Protein AF-A0A0N4WPR0-F1 (afdb_monomer_lite)

Radius of gyration: 28.02 Å; chains: 1; bounding box: 62×46×77 Å

Sequence (90 aa):
MTVLNSKITNQSINVQSAVTTIINDTMITLTSFTVPLTPTLATKFIFDGTHLALWNTGRKLNLVCDSEETAASLNCMVNTDCVYQQAENK

InterPro domains:
  IPR009878 Phlebovirus glycoprotein G2, fusion domain [PF07245] (9-89)

Organism: Haemonchus placei (NCBI:txid6290)

Foldseek 3Di:
DDDDDDDDDDDDDDADAQDWDADPNDIDHHPDDDDPPPPPCPFDWDDPPPDIGTDPDPDDDQWDAPDPVCVVVVVTDGPCPDDDDDDPDD

Structure (mmCIF, N/CA/C/O backbone):
data_AF-A0A0N4WPR0-F1
#
_entry.id   AF-A0A0N4WPR0-F1
#
loop_
_atom_site.group_PDB
_atom_site.id
_atom_site.type_symbol
_atom_site.label_atom_id
_atom_site.label_alt_id
_atom_site.label_comp_id
_atom_site.label_asym_id
_atom_site.label_entity_id
_atom_site.label_seq_id
_atom_site.pdbx_PDB_ins_code
_atom_site.Cartn_x
_atom_site.Cartn_y
_atom_site.Cartn_z
_atom_site.occupancy
_atom_site.B_iso_or_equiv
_atom_site.auth_seq_id
_atom_site.auth_comp_id
_atom_site.auth_asym_id
_atom_site.auth_atom_id
_atom_site.pdbx_PDB_model_num
ATOM 1 N N . MET A 1 1 ? 45.819 -29.528 -26.847 1.00 38.69 1 MET A N 1
ATOM 2 C CA . MET A 1 1 ? 44.427 -29.514 -26.354 1.00 38.69 1 MET A CA 1
ATOM 3 C C . MET A 1 1 ? 44.299 -28.283 -25.472 1.00 38.69 1 MET A C 1
ATOM 5 O O . MET A 1 1 ? 44.757 -28.310 -24.339 1.00 38.69 1 MET A O 1
ATOM 9 N N . THR A 1 2 ? 43.866 -27.157 -26.038 1.00 36.38 2 THR A N 1
ATOM 10 C CA . THR A 1 2 ? 43.874 -25.865 -25.334 1.00 36.38 2 THR A CA 1
ATOM 11 C C . THR A 1 2 ? 42.544 -25.696 -24.617 1.00 36.38 2 THR A C 1
ATOM 13 O O . THR A 1 2 ? 41.501 -25.631 -25.262 1.00 36.38 2 THR A O 1
ATOM 16 N N . VAL A 1 3 ? 42.582 -25.672 -23.286 1.00 46.06 3 VAL A N 1
ATOM 17 C CA . VAL A 1 3 ? 41.411 -25.415 -22.442 1.00 46.06 3 VAL A CA 1
ATOM 18 C C . VAL A 1 3 ? 41.172 -23.904 -22.420 1.00 46.06 3 VAL A C 1
ATOM 20 O O . VAL A 1 3 ? 42.014 -23.146 -21.941 1.00 46.06 3 VAL A O 1
ATOM 23 N N . LEU A 1 4 ? 40.044 -23.457 -22.977 1.00 46.00 4 LEU A N 1
ATOM 24 C CA . LEU A 1 4 ? 39.586 -22.069 -22.894 1.00 46.00 4 LEU A CA 1
ATOM 25 C C . LEU A 1 4 ? 38.880 -21.864 -21.549 1.00 46.00 4 LEU A C 1
ATOM 27 O O . LEU A 1 4 ? 37.741 -22.284 -21.365 1.00 46.00 4 LEU A O 1
ATOM 31 N N . ASN A 1 5 ? 39.555 -21.212 -20.606 1.00 50.38 5 ASN A N 1
ATOM 32 C CA . ASN A 1 5 ? 38.946 -20.778 -19.351 1.00 50.38 5 ASN A CA 1
ATOM 33 C C . ASN A 1 5 ? 38.141 -19.491 -19.597 1.00 50.38 5 ASN A C 1
ATOM 35 O O . ASN A 1 5 ? 38.708 -18.398 -19.614 1.00 50.38 5 ASN A O 1
ATOM 39 N N . SER A 1 6 ? 36.825 -19.594 -19.797 1.00 56.59 6 SER A N 1
ATOM 40 C CA . SER A 1 6 ? 35.949 -18.422 -19.906 1.00 56.59 6 SER A CA 1
ATOM 41 C C . SER A 1 6 ? 35.666 -17.836 -18.520 1.00 56.59 6 SER A C 1
ATOM 43 O O . SER A 1 6 ? 34.975 -18.441 -17.700 1.00 56.59 6 SER A O 1
ATOM 45 N N . LYS A 1 7 ? 36.197 -16.642 -18.253 1.00 56.78 7 LYS A N 1
ATOM 46 C CA . LYS A 1 7 ? 35.915 -15.861 -17.044 1.00 56.78 7 LYS A CA 1
ATOM 47 C C . LYS A 1 7 ? 34.533 -15.211 -17.183 1.00 56.78 7 LYS A C 1
ATOM 49 O O . LYS A 1 7 ? 34.358 -14.311 -18.000 1.00 56.78 7 LYS A O 1
ATOM 54 N N . ILE A 1 8 ? 33.550 -15.665 -16.408 1.00 60.97 8 ILE A N 1
ATOM 55 C CA . ILE A 1 8 ? 32.207 -15.067 -16.398 1.00 60.97 8 ILE A CA 1
ATOM 56 C C . ILE A 1 8 ? 32.284 -13.750 -15.621 1.00 60.97 8 ILE A C 1
ATOM 58 O O . ILE A 1 8 ? 32.621 -13.742 -14.438 1.00 60.97 8 ILE A O 1
ATOM 62 N N . THR A 1 9 ? 32.007 -12.635 -16.296 1.00 62.84 9 THR A N 1
ATOM 63 C CA . THR A 1 9 ? 31.941 -11.303 -15.680 1.00 62.84 9 THR A CA 1
ATOM 64 C C . THR A 1 9 ? 30.482 -10.871 -15.640 1.00 62.84 9 THR A C 1
ATOM 66 O O . THR A 1 9 ? 29.832 -10.828 -16.680 1.00 62.84 9 THR A O 1
ATOM 69 N N . ASN A 1 10 ? 29.959 -10.564 -14.453 1.00 72.44 10 ASN A N 1
ATOM 70 C CA . ASN A 1 10 ? 28.604 -10.033 -14.319 1.00 72.44 10 ASN A CA 1
ATOM 71 C C . ASN A 1 10 ? 28.594 -8.558 -14.737 1.00 72.44 10 ASN A C 1
ATOM 73 O O . ASN A 1 10 ? 29.333 -7.754 -14.168 1.00 72.44 10 ASN A O 1
ATOM 77 N N . GLN A 1 11 ? 27.756 -8.208 -15.712 1.00 71.81 11 GLN A N 1
ATOM 78 C CA . GLN A 1 11 ? 27.562 -6.837 -16.179 1.00 71.81 11 GLN A CA 1
ATOM 79 C C . GLN A 1 11 ? 26.078 -6.473 -16.073 1.00 71.81 11 GLN A C 1
ATOM 81 O O . GLN A 1 11 ? 25.226 -7.158 -16.635 1.00 71.81 11 GLN A O 1
ATOM 86 N N . SER A 1 12 ? 25.771 -5.403 -15.339 1.00 74.81 12 SER A N 1
ATOM 87 C CA . SER A 1 12 ? 24.412 -4.861 -15.247 1.00 74.81 12 SER A CA 1
ATOM 88 C C . SER A 1 12 ? 24.123 -3.984 -16.457 1.00 74.81 12 SER A C 1
ATOM 90 O O . SER A 1 12 ? 24.942 -3.143 -16.826 1.00 74.81 12 SER A O 1
ATOM 92 N N . ILE A 1 13 ? 22.956 -4.170 -17.069 1.00 72.62 13 ILE A N 1
ATOM 93 C CA . ILE A 1 13 ? 22.563 -3.484 -18.300 1.00 72.62 13 ILE A CA 1
ATOM 94 C C . ILE A 1 13 ? 21.161 -2.926 -18.099 1.00 72.62 13 ILE A C 1
ATOM 96 O O . ILE A 1 13 ? 20.262 -3.641 -17.662 1.00 72.62 13 ILE A O 1
ATOM 100 N N . ASN A 1 14 ? 20.974 -1.653 -18.436 1.00 74.19 14 ASN A N 1
ATOM 101 C CA . ASN A 1 14 ? 19.651 -1.052 -18.508 1.00 74.19 14 ASN A CA 1
ATOM 102 C C . ASN A 1 14 ? 19.124 -1.217 -19.938 1.00 74.19 14 ASN A C 1
ATOM 104 O O . ASN A 1 14 ? 19.694 -0.656 -20.874 1.00 74.19 14 ASN A O 1
ATOM 108 N N . VAL A 1 15 ? 18.082 -2.028 -20.108 1.00 76.62 15 VAL A N 1
ATOM 109 C CA . VAL A 1 15 ? 17.458 -2.274 -21.410 1.00 76.62 15 VAL A CA 1
ATOM 110 C C . VAL A 1 15 ? 16.080 -1.632 -21.409 1.00 76.62 15 VAL A C 1
ATOM 112 O O . VAL A 1 15 ? 15.267 -1.884 -20.521 1.00 76.62 15 VAL A O 1
ATOM 115 N N . GLN A 1 16 ? 15.820 -0.804 -22.415 1.00 76.88 16 GLN A N 1
ATOM 116 C CA . GLN A 1 16 ? 14.521 -0.179 -22.623 1.00 76.88 16 GLN A CA 1
ATOM 117 C C . GLN A 1 16 ? 13.703 -0.992 -23.629 1.00 76.88 16 GLN A C 1
ATOM 119 O O . GLN A 1 16 ? 14.249 -1.610 -24.544 1.00 76.88 16 GLN A O 1
ATOM 124 N N . SER A 1 17 ? 12.380 -0.995 -23.458 1.00 80.69 17 SER A N 1
ATOM 125 C CA . SER A 1 17 ? 11.478 -1.708 -24.366 1.00 80.69 17 SER A CA 1
ATOM 126 C C . SER A 1 17 ? 11.578 -1.148 -25.783 1.00 80.69 17 SER A C 1
ATOM 128 O O . SER A 1 17 ? 11.599 0.066 -25.968 1.00 80.69 17 SER A O 1
ATOM 130 N N . ALA A 1 18 ? 11.600 -2.039 -26.774 1.00 78.56 18 ALA A N 1
ATOM 131 C CA . ALA A 1 18 ? 11.750 -1.742 -28.199 1.00 78.56 18 ALA A CA 1
ATOM 132 C C . ALA A 1 18 ? 13.046 -0.999 -28.582 1.00 78.56 18 ALA A C 1
ATOM 134 O O . ALA A 1 18 ? 13.173 -0.521 -29.709 1.00 78.56 18 ALA A O 1
ATOM 135 N N . VAL A 1 19 ? 14.030 -0.943 -27.679 1.00 83.56 19 VAL A N 1
ATOM 136 C CA . VAL A 1 19 ? 15.358 -0.384 -27.943 1.00 83.56 19 VAL A CA 1
ATOM 137 C C . VAL A 1 19 ? 16.376 -1.514 -28.019 1.00 83.56 19 VAL A C 1
ATOM 139 O O . VAL A 1 19 ? 16.314 -2.495 -27.276 1.00 83.56 19 VAL A O 1
ATOM 142 N N . THR A 1 20 ? 17.311 -1.373 -28.953 1.00 83.31 20 THR A N 1
ATOM 143 C CA . THR A 1 20 ? 18.389 -2.333 -29.175 1.00 83.31 20 THR A CA 1
ATOM 144 C C . THR A 1 20 ? 19.677 -1.832 -28.533 1.00 83.31 20 THR A C 1
ATOM 146 O O . THR A 1 20 ? 20.102 -0.710 -28.797 1.00 83.31 20 THR A O 1
ATOM 149 N N . THR A 1 21 ? 20.312 -2.681 -27.730 1.00 85.19 21 THR A N 1
ATOM 150 C CA . THR A 1 21 ? 21.574 -2.405 -27.036 1.00 85.19 2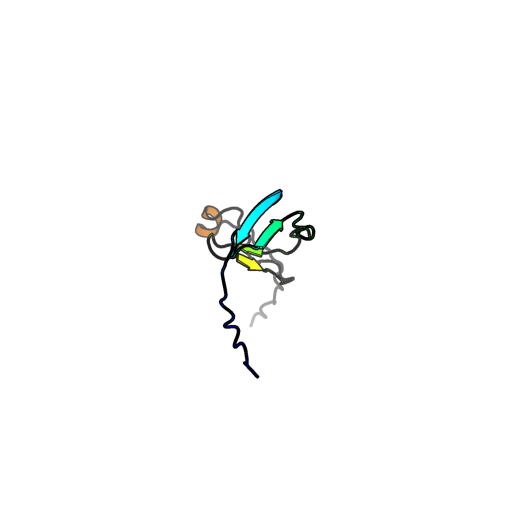1 THR A CA 1
ATOM 151 C C . THR A 1 21 ? 22.638 -3.403 -27.494 1.00 85.19 21 THR A C 1
ATOM 153 O O . THR A 1 21 ? 22.364 -4.598 -27.584 1.00 85.19 21 THR A O 1
ATOM 156 N N . ILE A 1 22 ? 23.852 -2.926 -27.790 1.00 83.88 22 ILE A N 1
ATOM 157 C CA . ILE A 1 22 ? 24.981 -3.759 -28.241 1.00 83.88 22 ILE A CA 1
ATOM 158 C C . ILE A 1 22 ? 25.980 -3.938 -27.097 1.00 83.88 22 ILE A C 1
ATOM 160 O O . ILE A 1 22 ? 26.375 -2.961 -26.463 1.00 83.88 22 ILE A O 1
ATOM 164 N N . ILE A 1 23 ? 26.390 -5.180 -26.837 1.00 83.38 23 ILE A N 1
ATOM 165 C CA . ILE A 1 23 ? 27.280 -5.552 -25.732 1.00 83.38 23 ILE A CA 1
ATOM 166 C C . ILE A 1 23 ? 28.218 -6.653 -26.203 1.00 83.38 23 ILE A C 1
ATOM 168 O O . ILE A 1 23 ? 27.746 -7.731 -26.549 1.00 83.38 23 ILE A O 1
ATOM 172 N N . ASN A 1 24 ? 29.531 -6.405 -26.198 1.00 82.44 24 ASN A N 1
ATOM 173 C CA . ASN A 1 24 ? 30.548 -7.367 -26.649 1.00 82.44 24 ASN A CA 1
ATOM 174 C C . ASN A 1 24 ? 30.157 -8.032 -27.985 1.00 82.44 24 ASN A C 1
ATOM 176 O O . ASN A 1 24 ? 30.046 -9.254 -28.070 1.00 82.44 24 ASN A O 1
ATOM 180 N N . ASP A 1 25 ? 29.835 -7.205 -28.983 1.00 84.88 25 ASP A N 1
ATOM 181 C CA . ASP A 1 25 ? 29.383 -7.616 -30.322 1.00 84.88 25 ASP A CA 1
ATOM 182 C C . ASP A 1 25 ? 28.073 -8.429 -30.366 1.00 84.88 25 ASP A C 1
ATOM 184 O O . ASP A 1 25 ? 27.695 -8.971 -31.402 1.00 84.88 25 ASP A O 1
ATOM 188 N N . THR A 1 26 ? 27.331 -8.474 -29.258 1.00 82.50 26 THR A N 1
ATOM 189 C CA . THR A 1 26 ? 26.011 -9.103 -29.160 1.00 82.50 26 THR A CA 1
ATOM 190 C C . THR A 1 26 ? 24.917 -8.046 -29.150 1.00 82.50 26 THR A C 1
ATOM 192 O O . THR A 1 26 ? 24.960 -7.098 -28.368 1.00 82.50 26 THR A O 1
ATOM 195 N N . MET A 1 27 ? 23.908 -8.223 -29.999 1.00 87.75 27 MET A N 1
ATOM 196 C CA . MET A 1 27 ? 22.754 -7.335 -30.092 1.00 87.75 27 MET A CA 1
ATOM 197 C C . MET A 1 27 ? 21.601 -7.865 -29.234 1.00 87.75 27 MET A C 1
ATOM 199 O O . MET A 1 27 ? 21.155 -8.995 -29.423 1.00 87.75 27 MET A O 1
ATOM 203 N N . ILE A 1 28 ? 21.109 -7.052 -28.302 1.00 85.19 28 ILE A N 1
ATOM 204 C CA . ILE A 1 28 ? 20.024 -7.405 -27.382 1.00 85.19 28 ILE A CA 1
ATOM 205 C C . ILE A 1 28 ? 18.885 -6.404 -27.562 1.00 85.19 28 ILE A C 1
ATOM 207 O O . ILE A 1 28 ? 19.083 -5.202 -27.402 1.00 85.19 28 ILE A O 1
ATOM 211 N N . THR A 1 29 ? 17.682 -6.900 -27.842 1.00 85.62 29 THR A N 1
ATOM 212 C CA . THR A 1 29 ? 16.472 -6.078 -27.967 1.00 85.62 29 THR A CA 1
ATOM 213 C C . THR A 1 29 ? 15.407 -6.603 -27.014 1.00 85.62 29 THR A C 1
ATOM 215 O O . THR A 1 29 ? 15.011 -7.766 -27.100 1.00 85.62 29 THR A O 1
ATOM 218 N N . LEU A 1 30 ? 14.915 -5.751 -26.112 1.00 83.94 30 LEU A N 1
ATOM 219 C CA . LEU A 1 30 ? 13.787 -6.095 -25.246 1.00 83.94 30 LEU A CA 1
ATOM 220 C C . LEU A 1 30 ? 12.477 -5.876 -26.014 1.00 83.94 30 LEU A C 1
ATOM 222 O O . LEU A 1 30 ? 12.035 -4.743 -26.176 1.00 83.94 30 LEU A O 1
ATOM 226 N N . THR A 1 31 ? 11.859 -6.948 -26.510 1.00 84.38 31 THR A N 1
ATOM 227 C CA . THR A 1 31 ? 10.630 -6.864 -27.323 1.00 84.38 31 THR A CA 1
ATOM 228 C C . THR A 1 31 ? 9.372 -6.662 -26.486 1.00 84.38 31 THR A C 1
ATOM 230 O O . THR A 1 31 ? 8.471 -5.930 -26.885 1.00 84.38 31 THR A O 1
ATOM 233 N N . SER A 1 32 ? 9.307 -7.299 -25.321 1.00 80.94 32 SER A N 1
ATOM 234 C CA . SER A 1 32 ? 8.181 -7.178 -24.405 1.00 80.94 32 SER A CA 1
ATOM 235 C C . SER A 1 32 ? 8.626 -7.479 -22.986 1.00 80.94 32 SER A C 1
ATOM 237 O O . SER A 1 32 ? 9.322 -8.465 -22.743 1.00 80.94 32 SER A O 1
ATOM 239 N N . PHE A 1 33 ? 8.153 -6.672 -22.049 1.00 77.38 33 PHE A N 1
ATOM 240 C CA . PHE A 1 33 ? 8.229 -6.959 -20.629 1.00 77.38 33 PHE A CA 1
ATOM 241 C C . PHE A 1 33 ? 6.801 -7.036 -20.105 1.00 77.38 33 PHE A C 1
ATOM 243 O O . PHE A 1 33 ? 6.075 -6.045 -20.122 1.00 77.38 33 PHE A O 1
ATOM 250 N N . THR A 1 34 ? 6.378 -8.230 -19.696 1.00 77.88 34 THR A N 1
ATOM 251 C CA . THR A 1 34 ? 5.058 -8.414 -19.089 1.00 77.88 34 THR A CA 1
ATOM 252 C C . THR A 1 34 ? 5.242 -8.435 -17.586 1.00 77.88 34 THR A C 1
ATOM 254 O O . THR A 1 34 ? 5.726 -9.419 -17.030 1.00 77.88 34 THR A O 1
ATOM 257 N N . VAL A 1 35 ? 4.849 -7.349 -16.926 1.00 72.56 35 VAL A N 1
ATOM 258 C CA . VAL A 1 35 ? 4.559 -7.415 -15.496 1.00 72.56 35 VAL A CA 1
ATOM 259 C C . VAL A 1 35 ? 3.234 -8.166 -15.392 1.00 72.56 35 VAL A C 1
ATOM 261 O O . VAL A 1 35 ? 2.261 -7.710 -16.002 1.00 72.56 35 VAL A O 1
ATOM 264 N N . PRO A 1 36 ? 3.160 -9.322 -14.704 1.00 71.19 36 PRO A N 1
ATOM 265 C CA . PRO A 1 36 ? 1.862 -9.921 -14.418 1.00 71.19 36 PRO A CA 1
ATOM 266 C C . PRO A 1 36 ? 1.025 -8.838 -13.749 1.00 71.19 36 PRO A C 1
ATOM 268 O O . PRO A 1 36 ? 1.550 -8.181 -12.850 1.00 71.19 36 PRO A O 1
ATOM 271 N N . LEU A 1 37 ? -0.205 -8.607 -14.237 1.00 66.88 37 LEU A N 1
ATOM 272 C CA . LEU A 1 37 ? -1.117 -7.599 -13.687 1.00 66.88 37 LEU A CA 1
ATOM 273 C C . LEU A 1 37 ? -0.943 -7.594 -12.180 1.00 66.88 37 LEU A C 1
ATOM 275 O O . LEU A 1 37 ? -1.186 -8.629 -11.553 1.00 66.88 37 LEU A O 1
ATOM 279 N N . THR A 1 38 ? -0.430 -6.484 -11.639 1.00 61.16 38 THR A N 1
ATOM 280 C CA . THR A 1 38 ? -0.228 -6.358 -10.202 1.00 61.16 38 THR A CA 1
ATOM 281 C C . THR A 1 38 ? -1.570 -6.738 -9.610 1.00 61.16 38 THR A C 1
ATOM 283 O O . THR A 1 38 ? -2.549 -6.057 -9.947 1.00 61.16 38 THR A O 1
ATOM 286 N N . PRO A 1 39 ? -1.684 -7.855 -8.859 1.00 55.22 39 PRO A N 1
ATOM 287 C CA . PRO A 1 39 ? -2.965 -8.208 -8.284 1.00 55.22 39 PRO A CA 1
ATOM 288 C C . PRO A 1 39 ? -3.402 -6.950 -7.556 1.00 55.22 39 PRO A C 1
ATOM 290 O O . PRO A 1 39 ? -2.583 -6.368 -6.834 1.00 55.22 39 PRO A O 1
ATOM 293 N N . THR A 1 40 ? -4.610 -6.461 -7.872 1.00 57.84 40 THR A N 1
ATOM 294 C CA . THR A 1 40 ? -5.196 -5.281 -7.231 1.00 57.84 40 THR A CA 1
ATOM 295 C C . THR A 1 40 ? -4.769 -5.339 -5.783 1.00 57.84 40 THR A C 1
ATOM 297 O O . THR A 1 40 ? -4.948 -6.401 -5.184 1.00 57.84 40 THR A O 1
ATOM 300 N N . LEU A 1 41 ? -4.104 -4.288 -5.292 1.00 61.00 41 LEU A N 1
ATOM 301 C CA . LEU A 1 41 ? -3.471 -4.226 -3.974 1.00 61.00 41 LEU A CA 1
ATOM 302 C C . LEU A 1 41 ? -4.557 -4.288 -2.882 1.00 61.00 41 LEU A C 1
ATOM 304 O O . LEU A 1 41 ? -4.791 -3.350 -2.136 1.00 61.00 41 LEU A O 1
ATOM 308 N N . ALA A 1 42 ? -5.287 -5.397 -2.842 1.00 57.53 42 ALA A N 1
ATOM 309 C CA . ALA A 1 42 ? -6.334 -5.746 -1.905 1.00 57.53 42 ALA A CA 1
ATOM 310 C C . ALA A 1 42 ? -5.714 -6.102 -0.551 1.00 57.53 42 ALA A C 1
ATOM 312 O O . ALA A 1 42 ? -6.414 -6.255 0.449 1.00 57.53 42 ALA A O 1
ATOM 313 N N . THR A 1 43 ? -4.387 -6.222 -0.513 1.00 71.69 43 THR A N 1
ATOM 314 C CA . THR A 1 43 ? -3.611 -6.375 0.700 1.00 71.69 43 THR A CA 1
ATOM 315 C C . THR A 1 43 ? -3.470 -5.017 1.369 1.00 71.69 43 THR A C 1
ATOM 317 O O . THR A 1 43 ? -2.844 -4.101 0.837 1.00 71.69 43 THR A O 1
ATOM 320 N N . LYS A 1 44 ? -4.045 -4.898 2.565 1.00 83.62 44 LYS A N 1
ATOM 321 C CA . LYS A 1 44 ? -3.819 -3.749 3.442 1.00 83.62 44 LYS A CA 1
ATOM 322 C C . LYS A 1 44 ? -2.320 -3.637 3.740 1.00 83.62 44 LYS A C 1
ATOM 324 O O . LYS A 1 44 ? -1.638 -4.650 3.903 1.00 83.62 44 LYS A O 1
ATOM 329 N N . PHE A 1 45 ? -1.811 -2.418 3.836 1.00 86.75 45 PHE A N 1
ATOM 330 C CA . PHE A 1 45 ? -0.416 -2.137 4.168 1.00 86.75 45 PHE A CA 1
ATOM 331 C C . PHE A 1 45 ? -0.333 -0.935 5.111 1.00 86.75 45 PHE A C 1
ATOM 333 O O . PHE A 1 45 ? -1.261 -0.130 5.175 1.00 86.75 45 PHE A O 1
ATOM 340 N N . ILE A 1 46 ? 0.768 -0.840 5.851 1.00 88.25 46 ILE A N 1
ATOM 341 C CA . ILE A 1 46 ? 1.152 0.351 6.605 1.00 88.25 46 ILE A CA 1
ATOM 342 C C . ILE A 1 46 ? 2.295 1.023 5.858 1.00 88.25 46 ILE A C 1
ATOM 344 O O . ILE A 1 46 ? 3.208 0.350 5.373 1.00 88.25 46 ILE A O 1
ATOM 348 N N . PHE A 1 47 ? 2.243 2.346 5.798 1.00 89.88 47 PHE A N 1
ATOM 349 C CA . PHE A 1 47 ? 3.292 3.181 5.248 1.00 89.88 47 PHE A CA 1
ATOM 350 C C . PHE A 1 47 ? 3.590 4.323 6.219 1.00 89.88 47 PHE A C 1
ATOM 352 O O . PHE A 1 47 ? 2.657 4.956 6.708 1.00 89.88 47 PHE A O 1
ATOM 359 N N . ASP A 1 48 ? 4.869 4.569 6.496 1.00 88.31 48 ASP A N 1
ATOM 360 C CA . ASP A 1 48 ? 5.326 5.642 7.396 1.00 88.31 48 ASP A CA 1
ATOM 361 C C . ASP A 1 48 ? 5.942 6.844 6.646 1.00 88.31 48 ASP A C 1
ATOM 363 O O . ASP A 1 48 ? 6.521 7.732 7.264 1.00 88.31 48 ASP A O 1
ATOM 367 N N . GLY A 1 49 ? 5.864 6.863 5.310 1.00 89.38 49 GLY A N 1
ATOM 368 C CA . GLY A 1 49 ? 6.547 7.847 4.462 1.00 89.38 49 GLY A CA 1
ATOM 369 C C . GLY A 1 49 ? 7.831 7.324 3.808 1.00 89.38 49 GLY A C 1
ATOM 370 O O . GLY A 1 49 ? 8.220 7.830 2.758 1.00 89.38 49 GLY A O 1
ATOM 371 N N . THR A 1 50 ? 8.461 6.288 4.370 1.00 95.38 50 THR A N 1
ATOM 372 C CA . THR A 1 50 ? 9.748 5.740 3.891 1.00 95.38 50 THR A CA 1
ATOM 373 C C . THR A 1 50 ? 9.727 4.218 3.750 1.00 95.38 50 THR A C 1
ATOM 375 O O . THR A 1 50 ? 10.263 3.661 2.793 1.00 95.38 50 THR A O 1
ATOM 378 N N . HIS A 1 51 ? 9.082 3.536 4.685 1.00 91.88 51 HIS A N 1
ATOM 379 C CA . HIS A 1 51 ? 8.994 2.093 4.788 1.00 91.88 51 HIS A CA 1
ATOM 380 C C . HIS A 1 51 ? 7.561 1.642 4.556 1.00 91.88 51 HIS A C 1
ATOM 382 O O . HIS A 1 51 ? 6.598 2.250 5.029 1.00 91.88 51 HIS A O 1
ATOM 388 N N . LEU A 1 52 ? 7.430 0.526 3.846 1.00 90.88 52 LEU A N 1
ATOM 389 C CA . LEU A 1 52 ? 6.158 -0.120 3.580 1.00 90.88 52 LEU A CA 1
ATOM 390 C C . LEU A 1 52 ? 6.159 -1.510 4.213 1.00 90.88 52 LEU A C 1
ATOM 392 O O . LEU A 1 52 ? 7.086 -2.293 4.008 1.00 90.88 52 LEU A O 1
ATOM 396 N N . ALA A 1 53 ? 5.104 -1.821 4.961 1.00 88.25 53 ALA A N 1
ATOM 397 C CA . ALA A 1 53 ? 4.897 -3.119 5.588 1.00 88.25 53 ALA A CA 1
ATOM 398 C C . ALA A 1 53 ? 3.512 -3.668 5.241 1.00 88.25 53 ALA A C 1
ATOM 400 O O . ALA A 1 53 ? 2.522 -2.940 5.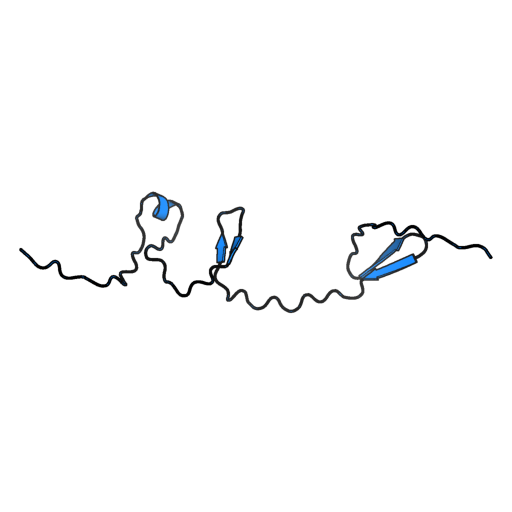235 1.00 88.25 53 ALA A O 1
ATOM 401 N N . LEU A 1 54 ? 3.413 -4.971 4.977 1.00 88.00 54 LEU A N 1
ATOM 402 C CA . LEU A 1 54 ? 2.124 -5.615 4.728 1.00 88.00 54 LEU A CA 1
ATOM 403 C C . LEU A 1 54 ? 1.343 -5.771 6.039 1.00 88.00 54 LEU A C 1
ATOM 405 O O . LEU A 1 54 ? 1.847 -6.329 7.012 1.00 88.00 54 LEU A O 1
ATOM 409 N N . TRP A 1 55 ? 0.084 -5.335 6.045 1.00 84.69 55 TRP A N 1
ATOM 410 C CA . TRP A 1 55 ? -0.844 -5.536 7.154 1.00 84.69 55 TRP A CA 1
ATOM 411 C C . TRP A 1 55 ? -1.682 -6.787 6.887 1.00 84.69 55 TRP A C 1
ATOM 413 O O . TRP A 1 55 ? -2.776 -6.731 6.326 1.00 84.69 55 TRP A O 1
ATOM 423 N N . ASN A 1 56 ? -1.153 -7.944 7.282 1.00 79.94 56 ASN A N 1
ATOM 424 C CA . ASN A 1 56 ? -1.816 -9.241 7.105 1.00 79.94 56 ASN A CA 1
ATOM 425 C C . ASN A 1 56 ? -2.683 -9.661 8.306 1.00 79.94 56 ASN A C 1
ATOM 427 O O . ASN A 1 56 ? -3.182 -10.786 8.344 1.00 79.94 56 ASN A O 1
ATOM 431 N N . THR A 1 57 ? -2.861 -8.787 9.299 1.00 75.12 57 THR A N 1
ATOM 432 C CA . THR A 1 57 ? -3.663 -9.123 10.475 1.00 75.12 57 THR A CA 1
ATOM 433 C C . THR A 1 57 ? -5.143 -8.884 10.177 1.00 75.12 57 THR A C 1
ATOM 435 O O . THR A 1 57 ? -5.543 -7.816 9.711 1.00 75.12 57 THR A O 1
ATOM 438 N N . GLY A 1 58 ? -5.989 -9.869 10.485 1.00 73.06 58 GLY A N 1
ATOM 439 C CA . GLY A 1 58 ? -7.447 -9.697 10.483 1.00 73.06 58 GLY A CA 1
ATOM 440 C C . GLY A 1 58 ? -7.958 -8.839 11.649 1.00 73.06 58 GLY A C 1
ATOM 441 O O . GLY A 1 58 ? -9.166 -8.710 11.828 1.00 73.06 58 GLY A O 1
ATOM 442 N N . ARG A 1 59 ? -7.055 -8.283 12.470 1.00 75.69 59 ARG A N 1
ATOM 443 C CA . ARG A 1 59 ? -7.409 -7.469 13.632 1.00 75.69 59 ARG A CA 1
ATOM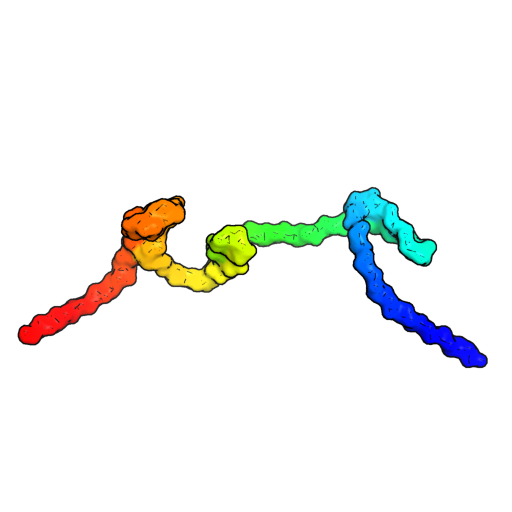 444 C C . ARG A 1 59 ? -7.794 -6.070 13.173 1.00 75.69 59 ARG A C 1
ATOM 446 O O . ARG A 1 59 ? -7.105 -5.454 12.357 1.00 75.69 59 ARG A O 1
ATOM 453 N N . LYS A 1 60 ? -8.899 -5.568 13.716 1.00 77.62 60 LYS A N 1
ATOM 454 C CA . LYS A 1 60 ? -9.271 -4.162 13.582 1.00 77.62 60 LYS A CA 1
ATOM 455 C C . LYS A 1 60 ? -8.358 -3.319 14.469 1.00 77.62 60 LYS A C 1
ATOM 457 O O . LYS A 1 60 ? -7.984 -3.741 15.560 1.00 77.62 60 LYS A O 1
ATOM 462 N N . LEU A 1 61 ? -7.995 -2.141 13.980 1.00 84.31 61 LEU A N 1
ATOM 463 C CA . LEU A 1 61 ? -7.281 -1.140 14.765 1.00 84.31 61 LEU A CA 1
ATOM 464 C C . LEU A 1 61 ? -8.248 -0.545 15.789 1.00 84.31 61 LEU A C 1
ATOM 466 O O . LEU A 1 61 ? -9.342 -0.130 15.417 1.00 84.31 61 LEU A O 1
ATOM 470 N N . ASN A 1 62 ? -7.846 -0.499 17.058 1.00 84.69 62 ASN A N 1
ATOM 471 C CA . ASN A 1 62 ? -8.677 0.053 18.133 1.00 84.69 62 ASN A CA 1
ATOM 472 C C . ASN A 1 62 ? -8.823 1.576 18.032 1.00 84.69 62 ASN A C 1
ATOM 474 O O . ASN A 1 62 ? -9.806 2.127 18.512 1.00 84.69 62 ASN A O 1
ATOM 478 N N . LEU A 1 63 ? -7.856 2.243 17.401 1.00 87.00 63 LEU A N 1
ATOM 479 C CA . LEU A 1 63 ? -7.846 3.681 17.174 1.00 87.00 63 LEU A CA 1
ATOM 480 C C . LEU A 1 63 ? -7.540 3.937 15.698 1.00 87.00 63 LEU A C 1
ATOM 482 O O . LEU A 1 63 ? -6.541 3.431 15.186 1.00 87.00 63 LEU A O 1
ATOM 486 N N . VAL A 1 64 ? -8.409 4.679 15.017 1.00 89.88 64 VAL A N 1
ATOM 487 C CA . VAL A 1 64 ? -8.242 5.052 13.608 1.00 89.88 64 VAL A CA 1
ATOM 488 C C . VAL A 1 64 ? -8.446 6.553 13.478 1.00 89.88 64 VAL A C 1
ATOM 490 O O . VAL A 1 64 ? -9.450 7.092 13.942 1.00 89.88 64 VAL A O 1
ATOM 493 N N . CYS A 1 65 ? -7.475 7.214 12.860 1.00 92.19 65 CYS A N 1
ATOM 494 C CA . CYS A 1 65 ? -7.446 8.658 12.667 1.00 92.19 65 CYS A CA 1
ATOM 495 C C . CYS A 1 65 ? -7.464 8.959 11.166 1.00 92.19 65 CYS A C 1
ATOM 497 O O . CYS A 1 65 ? -6.843 8.230 10.390 1.00 92.19 65 CYS A O 1
ATOM 499 N N . ASP A 1 66 ? -8.131 10.042 10.772 1.00 92.06 66 ASP A N 1
ATOM 500 C CA . ASP A 1 66 ? -8.235 10.444 9.363 1.00 92.06 66 ASP A CA 1
ATOM 501 C C . ASP A 1 66 ? -7.008 11.239 8.889 1.00 92.06 66 ASP A C 1
ATOM 503 O O . ASP A 1 66 ? -6.780 11.392 7.689 1.00 92.06 66 ASP A O 1
ATOM 507 N N . SER A 1 67 ? -6.207 11.755 9.827 1.00 92.44 67 SER A N 1
ATOM 508 C CA . SER A 1 67 ? -5.011 12.543 9.541 1.00 92.44 67 SER A CA 1
ATOM 509 C C . SER A 1 67 ? -3.936 12.394 10.618 1.00 92.44 67 SER A C 1
ATOM 511 O O . SER A 1 67 ? -4.201 11.985 11.748 1.00 92.44 67 SER A O 1
ATOM 513 N N . GLU A 1 68 ? -2.709 12.783 10.275 1.00 91.25 68 GLU A N 1
ATOM 514 C CA . GLU A 1 68 ? -1.599 12.854 11.230 1.00 91.25 68 GLU A CA 1
ATOM 515 C C . GLU A 1 68 ? -1.877 13.862 12.359 1.00 91.25 68 GLU A C 1
ATOM 517 O O . GLU A 1 68 ? -1.609 13.581 13.523 1.00 91.25 68 GLU A O 1
ATOM 522 N N . GLU A 1 69 ? -2.497 15.004 12.047 1.00 94.94 69 GLU A N 1
ATOM 523 C CA . GLU A 1 69 ? -2.861 16.030 13.035 1.00 94.94 69 GLU A CA 1
ATOM 524 C C . GLU A 1 69 ? -3.883 15.515 14.065 1.00 94.94 69 GLU A C 1
ATOM 526 O O . GLU A 1 69 ? -3.751 15.741 15.274 1.00 94.94 69 GLU A O 1
ATOM 531 N N . THR A 1 70 ? -4.897 14.776 13.606 1.00 95.19 70 THR A N 1
ATOM 532 C CA . THR A 1 70 ? -5.895 14.171 14.503 1.00 95.19 70 THR A CA 1
ATOM 533 C C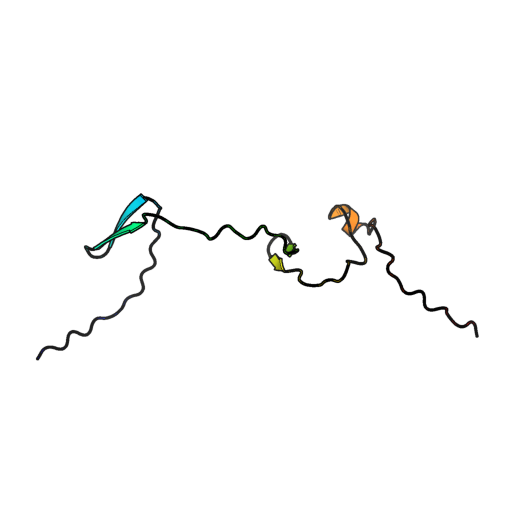 . THR A 1 70 ? -5.285 13.050 15.338 1.00 95.19 70 THR A C 1
ATOM 535 O O . THR A 1 70 ? -5.596 12.938 16.524 1.00 95.19 70 THR A O 1
ATOM 538 N N . ALA A 1 71 ? -4.341 12.291 14.773 1.00 91.94 71 ALA A N 1
ATOM 539 C CA . ALA A 1 71 ? -3.549 11.317 15.517 1.00 91.94 71 ALA A CA 1
ATOM 540 C C . ALA A 1 71 ? -2.688 11.971 16.608 1.00 91.94 71 ALA A C 1
ATOM 542 O O . ALA A 1 71 ? -2.667 11.488 17.740 1.00 91.94 71 ALA A O 1
ATOM 543 N N . ALA A 1 72 ? -2.035 13.095 16.303 1.00 93.88 72 ALA A N 1
ATOM 544 C CA . ALA A 1 72 ? -1.193 13.820 17.253 1.00 93.88 72 ALA A CA 1
ATOM 545 C C . ALA A 1 72 ? -1.993 14.390 18.436 1.00 93.88 72 ALA A C 1
ATOM 547 O O . ALA A 1 72 ? -1.505 14.417 19.565 1.00 93.88 72 ALA A O 1
ATOM 548 N N . SER A 1 73 ? -3.233 14.813 18.187 1.00 95.50 73 SER A N 1
ATOM 549 C CA . SER A 1 73 ? -4.157 15.316 19.211 1.00 95.50 73 SER A CA 1
ATOM 550 C C . SER A 1 73 ? -5.014 14.228 19.872 1.00 95.50 73 SER A C 1
ATOM 552 O O . SER A 1 73 ? -5.828 14.544 20.738 1.00 95.50 73 SER A O 1
ATOM 554 N N . LEU A 1 74 ? -4.839 12.955 19.488 1.00 90.31 74 LEU A N 1
ATOM 555 C CA . LEU A 1 74 ? -5.656 11.810 19.921 1.00 90.31 74 LEU A CA 1
ATOM 556 C C . LEU A 1 74 ? -7.166 11.985 19.674 1.00 90.31 74 LEU A C 1
ATOM 558 O O . LEU A 1 74 ? -7.988 11.297 20.280 1.00 90.31 74 LEU A O 1
ATOM 562 N N . ASN A 1 75 ? -7.543 12.874 18.756 1.00 93.94 75 ASN A N 1
ATOM 563 C CA . ASN A 1 75 ? -8.926 13.110 18.365 1.00 93.94 75 ASN A CA 1
ATOM 564 C C . ASN A 1 75 ? -9.340 12.128 17.260 1.00 93.94 75 ASN A C 1
ATOM 566 O O . ASN A 1 75 ? -9.590 12.515 16.119 1.00 93.94 75 ASN A O 1
ATOM 570 N N . CYS A 1 76 ? -9.343 10.839 17.595 1.00 90.62 76 CYS A N 1
ATOM 571 C CA . CYS A 1 76 ? -9.532 9.748 16.644 1.00 90.62 76 CYS A CA 1
ATOM 572 C C . CYS A 1 76 ? -10.764 8.907 16.967 1.00 90.62 76 CYS A C 1
ATOM 574 O O . CYS A 1 76 ? -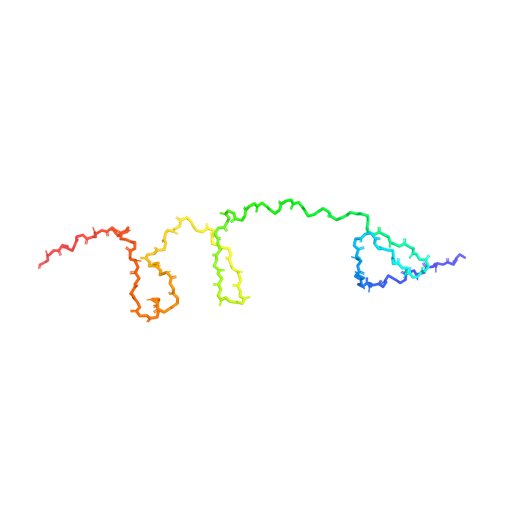11.229 8.849 18.107 1.00 90.62 76 CYS A O 1
ATOM 576 N N . MET A 1 77 ? -11.263 8.188 15.964 1.00 89.69 77 MET A N 1
ATOM 577 C CA . MET A 1 77 ? -12.344 7.237 16.165 1.00 89.69 77 MET A CA 1
ATOM 578 C C . MET A 1 77 ? -11.825 6.011 16.922 1.00 89.69 77 MET A C 1
ATOM 580 O O . MET A 1 77 ? -10.852 5.370 16.515 1.00 89.69 77 MET A O 1
ATOM 584 N N . VAL A 1 78 ? -12.502 5.668 18.017 1.00 87.44 78 VAL A N 1
ATOM 585 C CA . VAL A 1 78 ? -12.224 4.460 18.798 1.00 87.44 78 VAL A CA 1
ATOM 586 C C . VAL A 1 78 ? -13.147 3.342 18.322 1.00 87.44 78 VAL A C 1
ATOM 588 O O . VAL A 1 78 ? -14.368 3.454 18.418 1.00 87.44 78 VAL A O 1
ATOM 591 N N . ASN A 1 79 ? -12.570 2.241 17.847 1.00 82.62 79 ASN A N 1
ATOM 592 C CA . ASN A 1 79 ? -13.315 1.019 17.567 1.00 82.62 79 ASN A CA 1
ATOM 593 C C . ASN A 1 79 ? -13.509 0.251 18.876 1.00 82.62 79 ASN A C 1
ATOM 595 O O . ASN A 1 79 ? -12.600 -0.418 19.365 1.00 82.62 79 ASN A O 1
ATOM 599 N N . THR A 1 80 ? -14.704 0.355 19.450 1.00 70.56 80 THR A N 1
ATOM 600 C CA . THR A 1 80 ? -15.060 -0.188 20.767 1.00 70.56 80 THR A CA 1
ATOM 601 C C . THR A 1 80 ? -15.459 -1.668 20.733 1.00 70.56 80 THR A C 1
ATOM 603 O O . THR A 1 80 ? -16.368 -2.076 21.454 1.00 70.56 80 THR A O 1
ATOM 606 N N . ASP A 1 81 ? -14.743 -2.506 19.970 1.00 69.19 81 ASP A N 1
ATOM 607 C CA . ASP A 1 81 ? -14.814 -3.980 20.078 1.00 69.19 81 ASP A CA 1
ATOM 608 C C . ASP A 1 81 ? -14.157 -4.449 21.411 1.00 69.19 81 ASP A C 1
ATOM 610 O O . ASP A 1 81 ? -13.285 -5.316 21.454 1.00 69.19 81 ASP A O 1
ATOM 614 N N . CYS A 1 82 ? -14.542 -3.822 22.526 1.00 64.94 82 CYS A N 1
ATOM 615 C CA . CYS A 1 82 ? -14.054 -4.074 23.873 1.00 64.94 82 CYS A CA 1
ATOM 616 C C . CYS A 1 82 ? -14.974 -5.087 24.558 1.00 64.94 82 CYS A C 1
ATOM 618 O O . CYS A 1 82 ? -16.168 -4.841 24.734 1.00 64.94 82 CYS A O 1
ATOM 620 N N . VAL A 1 83 ? -14.417 -6.212 25.009 1.00 68.75 83 VAL A N 1
ATOM 621 C CA . VAL A 1 83 ? -15.130 -7.135 25.899 1.00 68.75 83 VAL A CA 1
ATOM 622 C C . VAL A 1 83 ? -15.149 -6.505 27.289 1.00 68.75 83 VAL A C 1
ATOM 624 O O . VAL A 1 83 ? -14.125 -6.464 27.969 1.00 68.75 83 VAL A O 1
ATOM 627 N N . TYR A 1 84 ? -16.298 -5.967 27.699 1.00 65.19 84 TYR A N 1
ATOM 628 C CA . TYR A 1 84 ? -16.471 -5.422 29.043 1.00 65.19 84 TYR A CA 1
ATOM 629 C C . TYR A 1 84 ? -16.356 -6.558 30.063 1.00 65.19 84 TYR A C 1
ATOM 631 O O . TYR A 1 84 ? -17.244 -7.404 30.166 1.00 65.19 84 TYR A O 1
ATOM 639 N N . GLN A 1 85 ? -15.257 -6.594 30.813 1.00 70.62 85 GLN A N 1
ATOM 640 C CA . GLN A 1 85 ? -15.166 -7.449 31.988 1.00 70.62 85 GLN A CA 1
ATOM 641 C C . GLN A 1 85 ? -15.795 -6.684 33.147 1.00 70.62 85 GLN A C 1
ATOM 643 O O . GLN A 1 85 ? -15.293 -5.633 33.543 1.00 70.62 85 GLN A O 1
ATOM 648 N N . GLN A 1 86 ? -16.924 -7.185 33.653 1.00 71.75 86 GLN A N 1
ATOM 649 C CA . GLN A 1 86 ? -17.527 -6.631 34.858 1.00 71.75 86 GLN A CA 1
ATOM 650 C C . GLN A 1 86 ? -16.498 -6.714 35.985 1.00 71.75 86 GLN A C 1
ATOM 652 O O . GLN A 1 86 ? -16.010 -7.797 36.306 1.00 71.75 86 GLN A O 1
ATOM 657 N N . ALA A 1 87 ? -16.150 -5.567 36.563 1.00 72.81 87 ALA A N 1
ATOM 658 C CA . ALA A 1 87 ? -15.431 -5.553 37.820 1.00 72.81 87 ALA A CA 1
ATOM 659 C C . ALA A 1 87 ? -16.398 -6.084 38.884 1.00 72.81 87 ALA A C 1
ATOM 661 O O . ALA 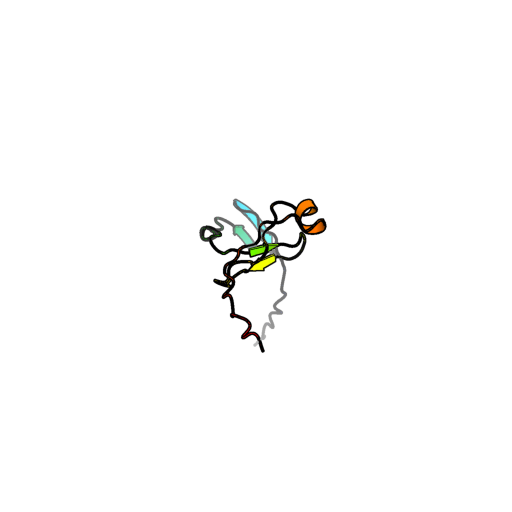A 1 87 ? -17.406 -5.440 39.176 1.00 72.81 87 ALA A O 1
ATOM 662 N N . GLU A 1 88 ? -16.137 -7.276 39.421 1.00 64.88 88 GLU A N 1
ATOM 663 C CA . GLU A 1 88 ? -16.808 -7.717 40.640 1.00 64.88 88 GLU A CA 1
ATOM 664 C C . GLU A 1 88 ? -16.501 -6.683 41.730 1.00 64.88 88 GLU A C 1
ATOM 666 O O . GLU A 1 88 ? -15.356 -6.526 42.158 1.00 64.88 88 GLU A O 1
ATOM 671 N N . ASN A 1 89 ? -17.522 -5.922 42.127 1.00 59.62 89 ASN A N 1
ATOM 672 C CA . ASN A 1 89 ? -17.451 -5.059 43.298 1.00 59.62 89 ASN A CA 1
ATOM 673 C C . ASN A 1 89 ? -17.175 -5.936 44.523 1.00 59.62 89 ASN A C 1
ATOM 675 O O . ASN A 1 89 ? -17.906 -6.897 44.772 1.00 59.62 89 ASN A O 1
ATOM 679 N N . LYS A 1 90 ? -16.127 -5.588 45.268 1.00 51.59 90 LYS A N 1
ATOM 680 C CA . LYS A 1 90 ? -15.774 -6.192 46.550 1.00 51.59 90 LYS A CA 1
ATOM 681 C C . LYS A 1 90 ? -16.217 -5.293 47.696 1.00 51.59 90 LYS A C 1
ATOM 683 O O . LYS A 1 90 ? -16.102 -4.058 47.529 1.00 51.59 90 LYS A O 1
#

Secondary structure (DSSP, 8-state):
----------------BT-EEEETTEEEEB------------S-EEE-SS-EEE----PPPSEE-SSHHHHHTT--EE------------

pLDDT: mean 77.08, std 13.72, range [36.38, 95.5]